Protein AF-A0A661X887-F1 (afdb_monomer_lite)

pLDDT: mean 72.96, std 17.18, range [43.88, 92.94]

Secondary structure (DSSP, 8-state):
--EEE-TTT-----HHHHH-TT--EEEETTEEEE-TTT-----HHHHT-TT--EEESS-----------PPP-----------------------------------------------S-S-S--EEE-TTT--EEEPPTTS-GGGSBPTTT-PBPEE-

Radius of gyration: 33.21 Å; chains: 1; bounding box: 43×62×91 Å

Foldseek 3Di:
DAKAFQQVQFQLPCQLQVQDPQSQWDQDPSGIGGNRVRGPVPCRSQVRDPRSRIDDPDPPPDDDDPPDPDDPPPPPPPDPDDDDDDDDDDDDDDDDDDDDDDPDPDDPDDDDDDDPPPDQDDDQAWWFADPVPRDTDRDDRPDAQQNDADPPPRHRTHTD

Sequence (160 aa):
MAYKVIKDRCTGCGVCEKVCPVNAITIVEGKAEIDPSLCTDCGICAERCPVDAITAGTPALEMKKPENIQPPMYGFNGGRGMGYGRGMGGRFGMRGQGRGFGMGMRGQGRGMGRGRGGGFGRGPTGYCVCPNCGTRVPHEPGVPCNSMKCPKCGAPMVRE

Structure (mmCIF, N/CA/C/O backbone):
data_AF-A0A661X887-F1
#
_entry.id   AF-A0A661X887-F1
#
loop_
_atom_site.group_PDB
_atom_site.id
_atom_site.type_symbol
_atom_site.label_atom_id
_atom_site.label_alt_id
_atom_site.label_comp_id
_atom_site.label_asym_id
_atom_site.label_entity_id
_atom_site.label_seq_id
_atom_site.pdbx_PDB_ins_code
_atom_site.Cartn_x
_atom_site.Cartn_y
_atom_site.Cartn_z
_atom_site.occupancy
_atom_site.B_iso_or_equiv
_atom_site.auth_seq_id
_atom_site.auth_comp_id
_atom_site.auth_asym_id
_atom_site.auth_atom_id
_atom_site.pdbx_PDB_model_num
ATOM 1 N N . MET A 1 1 ? 5.255 10.759 11.065 1.00 67.88 1 MET A N 1
ATOM 2 C CA . MET A 1 1 ? 3.782 10.684 10.966 1.00 67.88 1 MET A CA 1
ATOM 3 C C . MET A 1 1 ? 3.404 9.421 11.736 1.00 67.88 1 MET A C 1
ATOM 5 O O . MET A 1 1 ? 4.246 8.956 12.488 1.00 67.88 1 MET A O 1
ATOM 9 N N . ALA A 1 2 ? 2.168 8.939 11.727 1.00 80.56 2 ALA A N 1
ATOM 10 C CA . ALA A 1 2 ? 1.874 7.651 12.360 1.00 80.56 2 ALA A CA 1
ATOM 11 C C . ALA A 1 2 ? 0.772 6.949 11.580 1.00 80.56 2 ALA A C 1
ATOM 13 O O . ALA A 1 2 ? -0.097 7.603 10.995 1.00 80.56 2 ALA A O 1
ATOM 14 N N . TYR A 1 3 ? 0.774 5.621 11.595 1.00 85.94 3 TYR A N 1
ATOM 15 C CA . TYR A 1 3 ? -0.368 4.854 11.113 1.00 85.94 3 TYR A CA 1
ATOM 16 C C . TYR A 1 3 ? -1.533 4.979 12.094 1.00 85.94 3 TYR A C 1
ATOM 18 O O . TYR A 1 3 ? -1.345 4.983 13.309 1.00 85.94 3 TYR A O 1
ATOM 26 N N . LYS A 1 4 ? -2.753 5.066 11.561 1.00 87.81 4 LYS A N 1
ATOM 27 C CA . LYS A 1 4 ? -3.981 5.179 12.351 1.00 87.81 4 LYS A CA 1
ATOM 28 C C . LYS A 1 4 ? -4.902 4.005 12.062 1.00 87.81 4 LYS A C 1
ATOM 30 O O . LYS A 1 4 ? -5.098 3.630 10.907 1.00 87.81 4 LYS A O 1
ATOM 35 N N . VAL A 1 5 ? -5.503 3.456 13.112 1.00 87.88 5 VAL A N 1
ATOM 36 C CA . VAL A 1 5 ? -6.494 2.381 13.003 1.00 87.88 5 VAL A CA 1
ATOM 37 C C . VAL A 1 5 ? -7.895 2.970 12.872 1.00 87.88 5 VAL A C 1
ATOM 39 O O . VAL A 1 5 ? -8.303 3.843 13.640 1.00 87.88 5 VAL A O 1
ATOM 42 N N . ILE A 1 6 ? -8.650 2.461 11.906 1.00 88.12 6 ILE A N 1
ATOM 43 C CA . ILE A 1 6 ? -10.072 2.726 11.720 1.00 88.12 6 ILE A CA 1
ATOM 44 C C . ILE A 1 6 ? -10.836 1.766 12.634 1.00 88.12 6 ILE A C 1
ATOM 46 O O . ILE A 1 6 ? -10.980 0.575 12.337 1.00 88.12 6 ILE A O 1
ATOM 50 N N . LYS A 1 7 ? -11.329 2.293 13.761 1.00 86.44 7 LYS A N 1
ATOM 51 C CA . LYS A 1 7 ? -12.046 1.528 14.796 1.00 86.44 7 LYS A CA 1
ATOM 52 C C . LYS A 1 7 ? -13.307 0.822 14.270 1.00 86.44 7 LYS A C 1
ATOM 54 O O . LYS A 1 7 ? -13.763 -0.116 14.916 1.00 86.44 7 LYS A O 1
ATOM 59 N N . ASP A 1 8 ? -13.851 1.237 13.130 1.00 85.38 8 ASP A N 1
ATOM 60 C CA . ASP A 1 8 ? -15.043 0.634 12.511 1.00 85.38 8 ASP A CA 1
ATOM 61 C C . ASP A 1 8 ? -14.737 -0.622 11.689 1.00 85.38 8 ASP A C 1
ATOM 63 O O . ASP A 1 8 ? -15.590 -1.489 11.532 1.00 85.38 8 ASP A O 1
ATOM 67 N N . ARG A 1 9 ? -13.515 -0.727 11.155 1.00 86.12 9 ARG A N 1
ATOM 68 C CA . ARG A 1 9 ? -13.070 -1.881 10.356 1.00 86.12 9 ARG A CA 1
ATOM 69 C C . ARG A 1 9 ? -12.218 -2.855 11.150 1.00 86.12 9 ARG A C 1
ATOM 71 O O . ARG A 1 9 ? -12.074 -4.007 10.757 1.00 86.12 9 ARG A O 1
ATOM 78 N N . CYS A 1 10 ? -11.620 -2.393 12.243 1.00 89.56 10 CYS A N 1
ATOM 79 C CA . CYS A 1 10 ? -10.784 -3.225 13.086 1.00 89.56 10 CYS A CA 1
ATOM 80 C C . CYS A 1 10 ? -11.624 -4.305 13.779 1.00 89.56 10 CYS A C 1
ATOM 82 O O . CYS A 1 10 ? -12.542 -4.001 14.535 1.00 89.56 10 CYS A O 1
ATOM 84 N N . THR A 1 11 ? -11.257 -5.564 13.558 1.00 88.31 11 THR A N 1
ATOM 85 C CA . THR A 1 11 ? -11.881 -6.733 14.193 1.00 88.31 11 THR A CA 1
ATOM 86 C C . THR A 1 11 ? -11.183 -7.167 15.483 1.00 88.31 11 THR A C 1
ATOM 88 O O . THR A 1 11 ? -11.551 -8.186 16.056 1.00 88.31 11 THR A O 1
ATOM 91 N N . GLY A 1 12 ? -10.133 -6.457 15.916 1.00 89.56 12 GLY A N 1
ATOM 92 C CA . GLY A 1 12 ? -9.391 -6.820 17.127 1.00 89.56 12 GLY A CA 1
ATOM 93 C C . GLY A 1 12 ? -8.511 -8.058 17.009 1.00 89.56 12 GLY A C 1
ATOM 94 O O . GLY A 1 12 ? -8.095 -8.600 18.023 1.00 89.56 12 GLY A O 1
ATOM 95 N N . CYS A 1 13 ? -8.210 -8.519 15.791 1.00 88.81 13 CYS A N 1
ATOM 96 C CA . CYS A 1 13 ? -7.484 -9.777 15.571 1.00 88.81 13 CYS A CA 1
ATOM 97 C C . CYS A 1 13 ? -6.065 -9.839 16.178 1.00 88.81 13 CYS A C 1
ATOM 99 O O . CYS A 1 13 ? -5.493 -10.923 16.266 1.00 88.81 13 CYS A O 1
ATOM 101 N N . GLY A 1 14 ? -5.467 -8.697 16.540 1.00 88.50 14 GLY A N 1
ATOM 102 C CA . GLY A 1 14 ? -4.149 -8.625 17.183 1.00 88.50 14 GLY A CA 1
ATOM 103 C C . GLY A 1 14 ? -2.957 -9.002 16.300 1.00 88.50 14 GLY A C 1
ATOM 104 O O . GLY A 1 14 ? -1.832 -9.101 16.781 1.00 88.50 14 GLY A O 1
ATOM 105 N N . VAL A 1 15 ? -3.157 -9.189 14.992 1.00 91.19 15 VAL A N 1
ATOM 106 C CA . VAL A 1 15 ? -2.056 -9.492 14.060 1.00 91.19 15 VAL A CA 1
ATOM 107 C C . VAL A 1 15 ? -1.057 -8.336 14.008 1.00 91.19 15 VAL A C 1
ATOM 109 O O . VAL A 1 15 ? 0.148 -8.565 14.005 1.00 91.19 15 VAL A O 1
ATOM 112 N N . CYS A 1 16 ? -1.556 -7.099 14.012 1.00 90.75 16 CYS A N 1
ATOM 113 C CA . CYS A 1 16 ? -0.744 -5.887 13.938 1.00 90.75 16 CYS A CA 1
ATOM 114 C C . CYS A 1 16 ? 0.211 -5.727 15.134 1.00 90.75 16 CYS A C 1
ATOM 116 O O . CYS A 1 16 ? 1.344 -5.303 14.935 1.00 90.75 16 CYS A O 1
ATOM 118 N N . GLU A 1 17 ? -0.210 -6.114 16.340 1.00 91.06 17 GLU A N 1
ATOM 119 C CA . GLU A 1 17 ? 0.627 -6.111 17.548 1.00 91.06 17 GLU A CA 1
ATOM 120 C C . GLU A 1 17 ? 1.840 -7.034 17.377 1.00 91.06 17 GLU A C 1
ATOM 122 O O . GLU A 1 17 ? 2.976 -6.601 17.534 1.00 91.06 17 GLU A O 1
ATOM 127 N N . LYS A 1 18 ? 1.614 -8.277 16.934 1.00 90.12 18 LYS A N 1
ATOM 128 C CA . LYS A 1 18 ? 2.671 -9.296 16.806 1.00 90.12 18 LYS A CA 1
ATOM 129 C C . LYS A 1 18 ? 3.712 -8.989 15.733 1.00 90.12 18 LYS A C 1
ATOM 131 O O . LYS A 1 18 ? 4.832 -9.482 15.810 1.00 90.12 18 LYS A O 1
ATOM 136 N N . VAL A 1 19 ? 3.330 -8.241 14.699 1.00 92.56 19 VAL A N 1
ATOM 137 C CA . VAL A 1 19 ? 4.227 -7.893 13.585 1.00 92.56 19 VAL A CA 1
ATOM 138 C C . VAL A 1 19 ? 4.927 -6.551 13.789 1.00 92.56 19 VAL A C 1
ATOM 140 O O . VAL A 1 19 ? 5.769 -6.182 12.973 1.00 92.56 19 VAL A O 1
ATOM 143 N N . CYS A 1 20 ? 4.577 -5.798 14.836 1.00 91.62 20 CYS A N 1
ATOM 144 C CA . CYS A 1 20 ? 5.153 -4.486 15.078 1.00 91.62 20 CYS A CA 1
ATOM 145 C C . CYS A 1 20 ? 6.569 -4.625 15.670 1.00 91.62 20 CYS A C 1
ATOM 147 O O . CYS A 1 20 ? 6.705 -5.092 16.797 1.00 91.62 20 CYS A O 1
ATOM 149 N N . PRO A 1 21 ? 7.632 -4.168 14.980 1.00 89.69 21 PRO A N 1
ATOM 150 C CA . PRO A 1 21 ? 9.006 -4.323 15.473 1.00 89.69 21 PRO A CA 1
ATOM 151 C C . PRO A 1 21 ? 9.297 -3.481 16.723 1.00 89.69 21 PRO A C 1
ATOM 153 O O . PRO A 1 21 ? 10.211 -3.787 17.481 1.00 89.69 21 PRO A O 1
ATOM 156 N N . VAL A 1 22 ? 8.523 -2.414 16.928 1.00 92.94 22 VAL A N 1
ATOM 157 C CA . VAL A 1 22 ? 8.657 -1.459 18.038 1.00 92.94 22 VAL A CA 1
ATOM 158 C C . VAL A 1 22 ? 7.552 -1.615 19.085 1.00 92.94 22 VAL A C 1
ATOM 160 O O . VAL A 1 22 ? 7.477 -0.810 20.004 1.00 92.94 22 VAL A O 1
ATOM 163 N N . ASN A 1 23 ? 6.681 -2.624 18.944 1.00 90.31 23 ASN A N 1
ATOM 164 C CA . ASN A 1 23 ? 5.534 -2.861 19.830 1.00 90.31 23 ASN A CA 1
ATOM 165 C C . ASN A 1 23 ? 4.684 -1.598 20.098 1.00 90.31 23 ASN A C 1
ATOM 167 O O . ASN A 1 23 ? 4.168 -1.399 21.191 1.00 90.31 23 ASN A O 1
ATOM 171 N N . ALA A 1 24 ? 4.519 -0.739 19.088 1.00 90.75 24 ALA A N 1
ATOM 172 C CA . ALA A 1 24 ? 3.769 0.516 19.187 1.00 90.75 24 ALA A CA 1
ATOM 173 C C . ALA A 1 24 ? 2.238 0.330 19.166 1.00 90.75 24 ALA A C 1
ATOM 175 O O . ALA A 1 24 ? 1.510 1.307 19.013 1.00 90.75 24 ALA A O 1
ATOM 176 N N . ILE A 1 25 ? 1.737 -0.907 19.222 1.00 91.19 25 ILE A N 1
ATOM 177 C CA . ILE A 1 25 ? 0.321 -1.229 19.019 1.00 91.19 25 ILE A CA 1
ATOM 178 C C . ILE A 1 25 ? -0.193 -1.985 20.234 1.00 91.19 25 ILE A C 1
ATOM 180 O O . ILE A 1 25 ? 0.370 -3.012 20.595 1.00 91.19 25 ILE A O 1
ATOM 184 N N . THR A 1 26 ? -1.285 -1.506 20.815 1.00 89.88 26 THR A N 1
ATOM 185 C CA . THR A 1 26 ? -1.976 -2.131 21.945 1.00 89.88 26 THR A CA 1
ATOM 186 C C . THR A 1 26 ? -3.407 -2.482 21.553 1.00 89.88 26 THR A C 1
ATOM 188 O O . THR A 1 26 ? -3.985 -1.886 20.643 1.00 89.88 26 THR A O 1
ATOM 191 N N . ILE A 1 27 ? -3.994 -3.487 22.201 1.00 90.44 27 ILE A N 1
ATOM 192 C CA . ILE A 1 27 ? -5.396 -3.858 21.983 1.00 90.44 27 ILE A CA 1
ATOM 193 C C . ILE A 1 27 ? -6.207 -3.365 23.176 1.00 90.44 27 ILE A C 1
ATOM 195 O O . ILE A 1 27 ? -6.081 -3.891 24.280 1.00 90.44 27 ILE A O 1
ATOM 199 N N . VAL A 1 28 ? -7.059 -2.370 22.944 1.00 85.94 28 VAL A N 1
ATOM 200 C CA . VAL A 1 28 ? -7.954 -1.792 23.951 1.00 85.94 28 VAL A CA 1
ATOM 201 C C . VAL A 1 28 ? -9.388 -2.060 23.509 1.00 85.94 28 VAL A C 1
ATOM 203 O O . VAL A 1 28 ? -9.758 -1.763 22.375 1.00 85.94 28 VAL A O 1
ATOM 206 N N . GLU A 1 29 ? -10.185 -2.692 24.374 1.00 81.75 29 GLU A N 1
ATOM 207 C CA . GLU A 1 29 ? -11.598 -3.024 24.101 1.00 81.75 29 GLU A CA 1
ATOM 208 C C . GLU A 1 29 ? -11.815 -3.827 22.801 1.00 81.75 29 GLU A C 1
ATOM 210 O O . GLU A 1 29 ? -12.790 -3.641 22.073 1.00 81.75 29 GLU A O 1
ATOM 215 N N . GLY A 1 30 ? -10.874 -4.717 22.473 1.00 84.19 30 GLY A N 1
ATOM 216 C CA . GLY A 1 30 ? -10.938 -5.515 21.247 1.00 84.19 30 GLY A CA 1
ATOM 217 C C . GLY A 1 30 ? -10.684 -4.709 19.971 1.00 84.19 30 GLY A C 1
ATOM 218 O O . GLY A 1 30 ? -11.029 -5.165 18.885 1.00 84.19 30 GLY A O 1
ATOM 219 N N . LYS A 1 31 ? -10.078 -3.521 20.060 1.00 87.56 31 LYS A N 1
ATOM 220 C CA . LYS A 1 31 ? -9.627 -2.738 18.904 1.00 87.56 31 LYS A CA 1
ATOM 221 C C . LYS A 1 31 ? -8.148 -2.415 19.037 1.00 87.56 31 LYS A C 1
ATOM 223 O O . LYS A 1 31 ? -7.658 -2.137 20.125 1.00 87.56 31 LYS A O 1
ATOM 228 N N . ALA A 1 32 ? -7.439 -2.458 17.915 1.00 89.44 32 ALA A N 1
ATOM 229 C CA . ALA A 1 32 ? -6.043 -2.050 17.880 1.00 89.44 32 ALA A CA 1
ATOM 230 C C . ALA A 1 32 ? -5.943 -0.521 17.981 1.00 89.44 32 ALA A C 1
ATOM 232 O O . ALA A 1 32 ? -6.628 0.203 17.255 1.00 89.44 32 ALA A O 1
ATOM 233 N N . GLU A 1 33 ? -5.069 -0.045 18.855 1.00 89.38 33 GLU A N 1
ATOM 234 C CA . GLU A 1 33 ? -4.712 1.354 19.036 1.00 89.38 33 GLU A CA 1
ATOM 235 C C . GLU A 1 33 ? -3.199 1.496 18.844 1.00 89.38 33 GLU A C 1
ATOM 237 O O . GLU A 1 33 ? -2.425 0.664 19.311 1.00 89.38 33 GLU A O 1
ATOM 242 N N . ILE A 1 34 ? -2.778 2.494 18.066 1.00 89.69 34 ILE A N 1
ATOM 243 C CA . ILE A 1 34 ? -1.368 2.707 17.714 1.00 89.69 34 ILE A CA 1
ATOM 244 C C . ILE A 1 34 ? -0.891 3.962 18.431 1.00 89.69 34 ILE A C 1
ATOM 246 O O . ILE A 1 34 ? -1.499 5.021 18.265 1.00 89.69 34 ILE A O 1
ATOM 250 N N . ASP A 1 35 ? 0.207 3.847 19.176 1.00 89.12 35 ASP A N 1
ATOM 251 C CA . ASP A 1 35 ? 0.868 4.983 19.807 1.00 89.12 35 ASP A CA 1
ATOM 252 C C . ASP A 1 35 ? 1.744 5.719 18.773 1.00 89.12 35 ASP A C 1
ATOM 254 O O . ASP A 1 35 ? 2.727 5.156 18.270 1.00 89.12 35 ASP A O 1
ATOM 258 N N . PRO A 1 36 ? 1.420 6.978 18.426 1.00 87.00 36 PRO A N 1
ATOM 259 C CA . PRO A 1 36 ? 2.174 7.744 17.439 1.00 87.00 36 PRO A CA 1
ATOM 260 C C . PRO A 1 36 ? 3.589 8.111 17.905 1.00 87.00 36 PRO A C 1
ATOM 262 O O . PRO A 1 36 ? 4.421 8.453 17.071 1.00 87.00 36 PRO A O 1
ATOM 265 N N . SER A 1 37 ? 3.874 8.041 19.2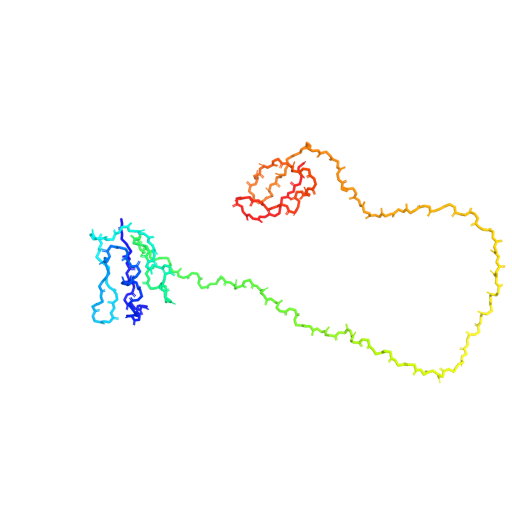06 1.00 87.50 37 SER A N 1
ATOM 266 C CA . SER A 1 37 ? 5.185 8.361 19.783 1.00 87.50 37 SER A CA 1
ATOM 267 C C . SER A 1 37 ? 6.194 7.238 19.550 1.00 87.50 37 SER A C 1
ATOM 269 O O . SER A 1 37 ? 7.393 7.489 19.454 1.00 87.50 37 SER A O 1
ATOM 271 N N . LEU A 1 38 ? 5.706 5.998 19.458 1.00 88.00 38 LEU A N 1
ATOM 272 C CA . LEU A 1 38 ? 6.519 4.803 19.226 1.00 88.00 38 LEU A CA 1
ATOM 273 C C . LEU A 1 38 ? 6.494 4.357 17.758 1.00 88.00 38 LEU A C 1
ATOM 275 O O . LEU A 1 38 ? 7.391 3.643 17.312 1.00 88.00 38 LEU A O 1
ATOM 279 N N . CYS A 1 39 ? 5.468 4.745 16.998 1.00 89.69 39 CYS A N 1
ATOM 280 C CA . CYS A 1 39 ? 5.306 4.341 15.608 1.00 89.69 39 CYS A CA 1
ATOM 281 C C . CYS A 1 39 ? 6.403 4.938 14.710 1.00 89.69 39 CYS A C 1
ATOM 283 O O . CYS A 1 39 ? 6.527 6.149 14.572 1.00 89.69 39 CYS A O 1
ATOM 285 N N . THR A 1 40 ? 7.159 4.074 14.031 1.00 88.31 40 THR A N 1
ATOM 286 C CA . THR A 1 40 ? 8.223 4.466 13.089 1.00 88.31 40 THR A CA 1
ATOM 287 C C . THR A 1 40 ? 7.759 4.548 11.634 1.00 88.31 40 THR A C 1
ATOM 289 O O . THR A 1 40 ? 8.584 4.590 10.727 1.00 88.31 40 THR A O 1
ATOM 292 N N . ASP A 1 41 ? 6.446 4.512 11.388 1.00 87.06 41 ASP A N 1
ATOM 293 C CA . ASP A 1 41 ? 5.857 4.516 10.043 1.00 87.06 41 ASP A CA 1
ATOM 294 C C . ASP A 1 41 ? 6.339 3.373 9.116 1.00 87.06 41 ASP A C 1
ATOM 296 O O . ASP A 1 41 ? 6.297 3.490 7.892 1.00 87.06 41 ASP A O 1
ATOM 300 N N . CYS A 1 42 ? 6.739 2.223 9.672 1.00 88.69 42 CYS A N 1
ATOM 301 C CA . CYS A 1 42 ? 7.258 1.101 8.876 1.00 88.69 42 CYS A CA 1
ATOM 302 C C . CYS A 1 42 ? 6.241 0.445 7.918 1.00 88.69 42 CYS A C 1
ATOM 304 O O . CYS A 1 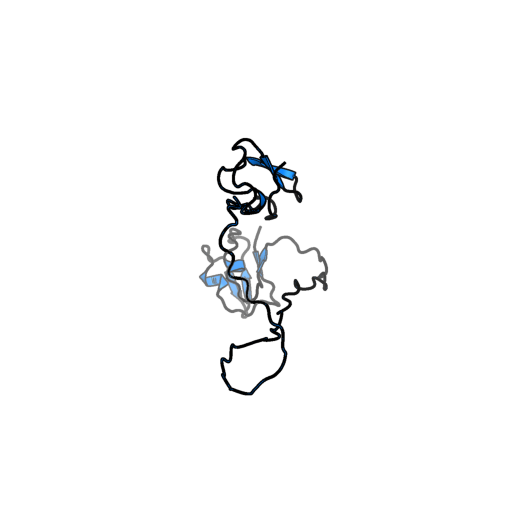42 ? 6.651 -0.246 6.993 1.00 88.69 42 CYS A O 1
ATOM 306 N N . GLY A 1 43 ? 4.931 0.609 8.141 1.00 86.56 43 GLY A N 1
ATOM 307 C CA . GLY A 1 43 ? 3.871 0.099 7.255 1.00 86.56 43 GLY A CA 1
ATOM 308 C C . GLY A 1 43 ? 3.532 -1.391 7.364 1.00 86.56 43 GLY A C 1
ATOM 309 O O . GLY A 1 43 ? 2.473 -1.800 6.893 1.00 86.56 43 GLY A O 1
ATOM 310 N N . ILE A 1 44 ? 4.333 -2.182 8.084 1.00 89.88 44 ILE A N 1
ATOM 311 C CA . ILE A 1 44 ? 4.149 -3.640 8.235 1.00 89.88 44 ILE A CA 1
ATOM 312 C C . ILE A 1 44 ? 2.753 -3.994 8.774 1.00 89.88 44 ILE A C 1
ATOM 314 O O . ILE A 1 44 ? 2.137 -4.979 8.363 1.00 89.88 44 ILE A O 1
ATOM 318 N N . CYS A 1 45 ? 2.230 -3.190 9.703 1.00 89.44 45 CYS A N 1
ATOM 319 C CA . CYS A 1 45 ? 0.911 -3.422 10.283 1.00 89.44 45 CYS A CA 1
ATOM 320 C C . CYS A 1 45 ? -0.219 -3.262 9.255 1.00 89.44 45 CYS A C 1
ATOM 322 O O . CYS A 1 45 ? -1.184 -4.024 9.315 1.00 89.44 45 CYS A O 1
ATOM 324 N N . ALA A 1 46 ? -0.098 -2.323 8.311 1.00 88.44 46 ALA A N 1
ATOM 325 C CA . ALA A 1 46 ? -1.084 -2.117 7.257 1.00 88.44 46 ALA A CA 1
ATOM 326 C C . ALA A 1 46 ? -1.087 -3.291 6.269 1.00 88.44 46 ALA A C 1
ATOM 328 O O . ALA A 1 46 ? -2.149 -3.829 5.984 1.00 88.44 46 ALA A O 1
ATOM 329 N N . GLU A 1 47 ? 0.089 -3.771 5.854 1.00 86.88 47 GLU A N 1
ATOM 330 C CA . GLU A 1 47 ? 0.220 -4.909 4.927 1.00 86.88 47 GLU A CA 1
ATOM 331 C C . GLU A 1 47 ? -0.291 -6.236 5.504 1.00 86.88 47 GLU A C 1
ATOM 333 O O . GLU A 1 47 ? -0.711 -7.131 4.773 1.00 86.88 47 GLU A O 1
ATOM 338 N N . ARG A 1 48 ? -0.224 -6.397 6.829 1.00 90.44 48 ARG A N 1
ATOM 339 C CA . ARG A 1 48 ? -0.646 -7.624 7.521 1.00 90.44 48 ARG A CA 1
ATOM 340 C C . ARG A 1 48 ? -2.085 -7.576 8.017 1.00 90.44 48 ARG A C 1
ATOM 342 O O . ARG A 1 48 ? -2.559 -8.567 8.574 1.00 90.44 48 ARG A O 1
ATOM 349 N N . CYS A 1 49 ? -2.777 -6.452 7.852 1.00 89.88 49 CYS A N 1
ATOM 350 C CA . CYS A 1 49 ? -4.151 -6.318 8.299 1.00 89.88 49 CYS A CA 1
ATOM 351 C C . CYS A 1 49 ? -5.092 -7.046 7.322 1.00 89.88 49 CYS A C 1
ATOM 353 O O . CYS A 1 49 ? -5.217 -6.618 6.182 1.00 89.88 49 CYS A O 1
ATOM 355 N N . PRO A 1 50 ? -5.826 -8.094 7.741 1.00 87.31 50 PRO A N 1
ATOM 356 C CA . PRO A 1 50 ? -6.703 -8.844 6.833 1.00 87.31 50 PRO A CA 1
ATOM 357 C C . PRO A 1 50 ? -7.934 -8.050 6.366 1.00 87.31 50 PRO A C 1
ATOM 359 O O . PRO A 1 50 ? -8.636 -8.472 5.454 1.00 87.31 50 PRO A O 1
ATOM 362 N N . VAL A 1 51 ? -8.231 -6.938 7.039 1.00 89.81 51 VAL A N 1
ATOM 363 C CA . VAL A 1 51 ? -9.405 -6.082 6.815 1.00 89.81 51 VAL A CA 1
ATOM 364 C C . VAL A 1 51 ? -9.017 -4.671 6.370 1.00 89.81 51 VAL A C 1
ATOM 366 O O . VAL A 1 51 ? -9.877 -3.790 6.340 1.00 89.81 51 VAL A O 1
ATOM 369 N N . ASP A 1 52 ? -7.727 -4.439 6.089 1.00 86.62 52 ASP A N 1
ATOM 370 C CA . ASP A 1 52 ? -7.178 -3.138 5.684 1.00 86.62 52 ASP A CA 1
ATOM 371 C C . ASP A 1 52 ? -7.699 -1.977 6.555 1.00 86.62 52 ASP A C 1
ATOM 373 O O . ASP A 1 52 ? -8.115 -0.917 6.080 1.00 86.62 52 ASP A O 1
ATOM 377 N N . ALA A 1 53 ? -7.739 -2.198 7.872 1.00 87.88 53 ALA A N 1
ATOM 378 C CA . ALA A 1 53 ? -8.272 -1.236 8.835 1.00 87.88 53 ALA A CA 1
ATOM 379 C C . ALA A 1 53 ? -7.252 -0.163 9.242 1.00 87.88 53 ALA A C 1
ATOM 381 O O . ALA A 1 53 ? -7.571 0.680 10.077 1.00 87.88 53 ALA A O 1
ATOM 382 N N . ILE A 1 54 ? -6.030 -0.191 8.709 1.00 88.00 54 ILE A N 1
ATOM 383 C CA . ILE A 1 54 ? -4.946 0.712 9.100 1.00 88.00 54 ILE A CA 1
ATOM 384 C C . ILE A 1 54 ? -4.611 1.622 7.920 1.00 88.00 54 ILE A C 1
ATOM 386 O O . ILE A 1 54 ? -4.282 1.144 6.840 1.00 88.00 54 ILE A O 1
ATOM 390 N N . THR A 1 55 ? -4.682 2.934 8.132 1.00 83.69 55 THR A N 1
ATOM 391 C CA . THR A 1 55 ? -4.355 3.948 7.123 1.00 83.69 55 THR A CA 1
ATOM 392 C C . THR A 1 55 ? -3.065 4.674 7.486 1.00 83.69 55 THR A C 1
ATOM 394 O O . THR A 1 55 ? -2.791 4.915 8.665 1.00 83.69 55 THR A O 1
ATOM 397 N N . ALA A 1 56 ? -2.286 5.069 6.478 1.00 78.69 56 ALA A N 1
ATOM 398 C CA . ALA A 1 56 ? -1.199 6.023 6.669 1.00 78.69 56 ALA A CA 1
ATOM 399 C C . ALA A 1 56 ? -1.808 7.361 7.121 1.00 78.69 56 ALA A C 1
ATOM 401 O O . ALA A 1 56 ? -2.769 7.834 6.508 1.00 78.69 56 ALA A O 1
ATOM 402 N N . GLY A 1 57 ? -1.300 7.943 8.212 1.00 63.62 57 GLY A N 1
ATOM 403 C CA . GLY A 1 57 ? -1.845 9.135 8.872 1.00 63.62 57 GLY A CA 1
ATOM 404 C C . GLY A 1 57 ? -1.648 10.440 8.107 1.00 63.62 57 GLY A C 1
ATOM 405 O O . GLY A 1 57 ? -1.174 11.425 8.667 1.00 63.62 57 GLY A O 1
ATOM 406 N N . THR A 1 58 ? -2.039 10.469 6.836 1.00 47.94 58 THR A N 1
ATOM 407 C CA . THR A 1 58 ? -2.457 11.719 6.208 1.00 47.94 58 THR A CA 1
ATOM 408 C C . THR A 1 58 ? -3.902 11.973 6.637 1.00 47.94 58 THR A C 1
ATOM 410 O O . THR A 1 58 ? -4.704 11.033 6.649 1.00 47.94 58 THR A O 1
ATOM 413 N N . PRO A 1 59 ? -4.254 13.193 7.079 1.00 45.84 59 PRO A N 1
ATOM 414 C CA . PRO A 1 59 ? -5.633 13.508 7.398 1.00 45.84 59 PRO A CA 1
ATOM 415 C C . PRO A 1 59 ? -6.452 13.289 6.130 1.00 45.84 59 PRO A C 1
ATOM 417 O O . PRO A 1 59 ? -6.292 13.999 5.139 1.00 45.84 59 PRO A O 1
ATOM 420 N N . ALA A 1 60 ? -7.292 12.258 6.168 1.00 47.00 60 ALA A N 1
ATOM 421 C CA . ALA A 1 60 ? -8.325 12.008 5.189 1.00 47.00 60 ALA A CA 1
ATOM 422 C C . ALA A 1 60 ? -9.282 13.206 5.192 1.00 47.00 60 ALA A C 1
ATOM 424 O O . ALA A 1 60 ? -10.299 13.208 5.880 1.00 47.00 60 ALA A O 1
ATOM 425 N N . LEU A 1 61 ? -8.946 14.239 4.425 1.00 49.56 61 LEU A N 1
ATOM 426 C CA . LEU A 1 61 ? -9.943 15.128 3.863 1.00 49.56 61 LEU A CA 1
ATOM 427 C C . LEU A 1 61 ? -10.675 14.310 2.805 1.00 49.56 61 LEU A C 1
ATOM 429 O O . LEU A 1 61 ? -10.250 14.202 1.659 1.00 49.56 61 LEU A O 1
ATOM 433 N N . GLU A 1 62 ? -11.702 13.619 3.287 1.00 53.62 62 GLU A N 1
ATOM 434 C CA . GLU A 1 62 ? -12.942 13.280 2.600 1.00 53.62 62 GLU A CA 1
ATOM 435 C C . GLU A 1 62 ? -12.937 13.520 1.081 1.00 53.62 62 GLU A C 1
ATOM 437 O O . GLU A 1 62 ? -13.515 14.477 0.571 1.00 53.62 62 GLU A O 1
ATOM 442 N N . MET A 1 63 ? -12.357 12.595 0.320 1.00 52.72 63 MET A N 1
ATOM 443 C CA . MET A 1 63 ? -12.752 12.403 -1.069 1.00 52.72 63 MET A CA 1
ATOM 444 C C . MET A 1 63 ? -13.617 11.154 -1.126 1.00 52.72 63 MET A C 1
ATOM 446 O O . MET A 1 63 ? -13.150 10.019 -1.056 1.00 52.72 63 MET A O 1
ATOM 450 N N . LYS A 1 64 ? -14.923 11.433 -1.169 1.00 58.38 64 LYS A N 1
ATOM 451 C CA . LYS A 1 64 ? -16.025 10.550 -1.547 1.00 58.38 64 LYS A CA 1
ATOM 452 C C . LYS A 1 64 ? -15.539 9.440 -2.482 1.00 58.38 64 LYS A C 1
ATOM 454 O O . LYS A 1 64 ? -14.932 9.727 -3.511 1.00 58.38 64 LYS A O 1
ATOM 459 N N . LYS A 1 65 ? -15.846 8.189 -2.125 1.00 55.72 65 LYS A N 1
ATOM 460 C CA . LYS A 1 65 ? -15.787 7.024 -3.021 1.00 55.72 65 LYS A CA 1
ATOM 461 C C . LYS A 1 65 ? -16.158 7.443 -4.455 1.00 55.72 65 LYS A C 1
ATOM 463 O O . LYS A 1 65 ? -17.297 7.864 -4.649 1.00 55.72 65 LYS A O 1
ATOM 468 N N . PRO A 1 66 ? -15.304 7.270 -5.478 1.00 52.44 66 PRO A N 1
ATOM 469 C CA . PRO A 1 66 ? -15.820 7.052 -6.813 1.00 52.44 66 PRO A CA 1
ATOM 470 C C . PRO A 1 66 ? -16.379 5.628 -6.831 1.00 52.44 66 PRO A C 1
ATOM 472 O O . PRO A 1 66 ? -15.707 4.650 -7.150 1.00 52.44 66 PRO A O 1
ATOM 475 N N . GLU A 1 67 ? -17.635 5.508 -6.430 1.00 58.81 67 GLU A N 1
ATOM 476 C CA . GLU A 1 67 ? -18.502 4.398 -6.793 1.00 58.81 67 GLU A CA 1
ATOM 477 C C . GLU A 1 67 ? -18.745 4.455 -8.308 1.00 58.81 67 GLU A C 1
ATOM 479 O O . GLU A 1 67 ? -19.791 4.912 -8.736 1.00 58.81 67 GLU A O 1
ATOM 484 N N . ASN A 1 68 ? -17.727 4.093 -9.107 1.00 62.97 68 ASN A N 1
ATOM 485 C CA . ASN A 1 68 ? -17.814 3.594 -10.490 1.00 62.97 68 ASN A CA 1
ATOM 486 C C . ASN A 1 68 ? -16.405 3.423 -11.104 1.00 62.97 68 ASN A C 1
ATOM 488 O O . ASN A 1 68 ? -16.035 4.113 -12.052 1.00 62.97 68 ASN A O 1
ATOM 492 N N . ILE A 1 69 ? -15.599 2.498 -10.582 1.00 58.34 69 ILE A N 1
ATOM 493 C CA . ILE A 1 69 ? -14.586 1.849 -11.422 1.00 58.34 69 ILE A CA 1
ATOM 494 C C . ILE A 1 69 ? -15.207 0.516 -11.794 1.00 58.34 69 ILE A C 1
ATOM 496 O O . ILE A 1 69 ? -15.257 -0.409 -10.985 1.00 58.34 69 ILE A O 1
ATOM 500 N N . GLN A 1 70 ? -15.750 0.464 -13.007 1.00 57.97 70 GLN A N 1
ATOM 501 C CA . GLN A 1 70 ? -16.092 -0.788 -13.660 1.00 57.97 70 GLN A CA 1
ATOM 502 C C . GLN A 1 70 ? -14.884 -1.722 -13.488 1.00 57.97 70 GLN A C 1
ATOM 504 O O . GLN A 1 70 ? -13.781 -1.337 -13.894 1.00 57.97 70 GLN A O 1
ATOM 509 N N . PRO A 1 71 ? -15.026 -2.901 -12.855 1.00 60.88 71 PRO A N 1
ATOM 510 C CA . PRO A 1 71 ? -13.939 -3.864 -12.871 1.00 60.88 71 PRO A CA 1
ATOM 511 C C . PRO A 1 71 ? -13.586 -4.118 -14.342 1.00 60.88 71 PRO A C 1
ATOM 513 O O . PRO A 1 71 ? -14.503 -4.165 -15.173 1.00 60.88 71 PRO A O 1
ATOM 516 N N . PRO A 1 72 ? -12.295 -4.246 -14.707 1.00 60.16 72 PRO A N 1
ATOM 517 C CA . PRO A 1 72 ? -11.949 -4.627 -16.065 1.00 60.16 72 PRO A CA 1
ATOM 518 C C . PRO A 1 72 ? -12.738 -5.892 -16.368 1.00 60.16 72 PRO A C 1
ATOM 520 O O . PRO A 1 72 ? -12.692 -6.841 -15.584 1.00 60.16 72 PRO A O 1
ATOM 523 N N . MET A 1 73 ? -13.519 -5.850 -17.448 1.00 56.81 73 MET A N 1
ATOM 524 C CA . MET A 1 73 ? -14.255 -6.980 -17.993 1.00 56.81 73 MET A CA 1
ATOM 525 C C . MET A 1 73 ? -13.282 -8.154 -18.150 1.00 56.81 73 MET A C 1
ATOM 527 O O . MET A 1 73 ? -12.717 -8.373 -19.219 1.00 56.81 73 MET A O 1
ATOM 531 N N . TYR A 1 74 ? -13.110 -8.952 -17.098 1.00 60.69 74 TYR A N 1
ATOM 532 C CA . TYR A 1 74 ? -12.760 -10.354 -17.220 1.00 60.69 74 TYR A CA 1
ATOM 533 C C . TYR A 1 74 ? -14.020 -11.030 -17.751 1.00 60.69 74 TYR A C 1
ATOM 535 O O . TYR A 1 74 ? -14.756 -11.728 -17.058 1.00 60.69 74 TYR A O 1
ATOM 543 N N . GLY A 1 75 ? -14.290 -10.736 -19.022 1.00 51.12 75 GLY A N 1
ATOM 544 C CA . GLY A 1 75 ? -15.170 -11.508 -19.859 1.00 51.12 75 GLY A CA 1
ATOM 545 C C . GLY A 1 75 ? -14.502 -12.855 -20.033 1.00 51.12 75 GLY A C 1
ATOM 546 O O . GLY A 1 75 ? -13.692 -13.051 -20.936 1.00 51.12 75 GLY A O 1
ATOM 547 N N . PHE A 1 76 ? -14.845 -13.769 -19.130 1.00 58.75 76 PHE A N 1
ATOM 548 C CA . PHE A 1 76 ? -14.908 -15.187 -19.413 1.00 58.75 76 PHE A CA 1
ATOM 549 C C . PHE A 1 76 ? -15.534 -15.341 -20.799 1.00 58.75 76 PHE A C 1
ATOM 551 O O . PHE A 1 76 ? -16.752 -15.252 -20.956 1.00 58.75 76 PHE A O 1
ATOM 558 N N . ASN A 1 77 ? -14.706 -15.5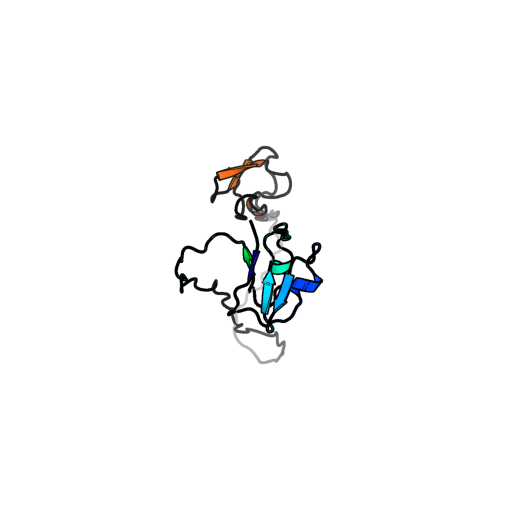57 -21.821 1.00 59.59 77 ASN A N 1
ATOM 559 C CA . ASN A 1 77 ? -15.187 -16.098 -23.078 1.00 59.59 77 ASN A CA 1
ATOM 560 C C . ASN A 1 77 ? -15.475 -17.574 -22.796 1.00 59.59 77 ASN A C 1
ATOM 562 O O . ASN A 1 77 ? -14.657 -18.462 -23.034 1.00 59.59 77 ASN A O 1
ATOM 566 N N . GLY A 1 78 ? -16.615 -17.783 -22.132 1.00 53.00 78 GLY A N 1
ATOM 567 C CA . GLY A 1 78 ? -17.229 -19.072 -21.913 1.00 53.00 78 GLY A CA 1
ATOM 568 C C . GLY A 1 78 ? -17.304 -19.765 -23.258 1.00 53.00 78 GLY A C 1
ATOM 569 O O . GLY A 1 78 ? -17.907 -19.261 -24.208 1.00 53.00 78 GLY A O 1
ATOM 570 N N . GLY A 1 79 ? -16.609 -20.894 -23.327 1.00 60.12 79 GLY A N 1
ATOM 571 C CA . GLY A 1 79 ? -16.454 -21.668 -24.533 1.00 60.12 79 GLY A CA 1
ATOM 572 C C . GLY A 1 79 ? -17.807 -22.012 -25.136 1.00 60.12 79 GLY A C 1
ATOM 573 O O . GLY A 1 79 ? -18.629 -22.696 -24.529 1.00 60.12 79 GLY A O 1
ATOM 574 N N . ARG A 1 80 ? -17.990 -21.626 -26.395 1.00 53.38 80 ARG A N 1
ATOM 575 C CA . ARG A 1 80 ? -18.764 -22.458 -27.309 1.00 53.38 80 ARG A CA 1
ATOM 576 C C . ARG A 1 80 ? -17.811 -23.497 -27.871 1.00 53.38 80 ARG A C 1
ATOM 578 O O . ARG A 1 80 ? -17.066 -23.242 -28.810 1.00 53.38 80 ARG A O 1
ATOM 585 N N . GLY A 1 81 ? -17.808 -24.651 -27.209 1.00 57.94 81 GLY A N 1
ATOM 586 C CA . GLY A 1 81 ? -17.130 -25.851 -27.666 1.00 57.94 81 GLY A CA 1
ATOM 587 C C . GLY A 1 81 ? -17.603 -26.258 -29.059 1.00 57.94 81 GLY A C 1
ATOM 588 O O . GLY A 1 81 ? -18.782 -26.529 -29.265 1.00 57.94 81 GLY A O 1
ATOM 589 N N . MET A 1 82 ? -16.658 -26.324 -29.993 1.00 57.31 82 MET A N 1
ATOM 590 C CA . MET A 1 82 ? -16.751 -26.980 -31.298 1.00 57.31 82 MET A CA 1
ATOM 591 C C . MET A 1 82 ? -15.314 -27.387 -31.669 1.00 57.31 82 MET A C 1
ATOM 593 O O . MET A 1 82 ? -14.456 -26.525 -31.774 1.00 57.31 82 MET A O 1
ATOM 597 N N . GLY A 1 83 ? -14.917 -28.640 -31.842 1.00 55.41 83 GLY A N 1
ATOM 598 C CA . GLY A 1 83 ? -15.570 -29.905 -31.590 1.00 55.41 83 GLY A CA 1
ATOM 599 C C . GLY A 1 83 ? -14.485 -30.938 -31.285 1.00 55.41 83 GLY A C 1
ATOM 600 O O . GLY A 1 83 ? -13.403 -30.941 -31.870 1.00 55.41 83 GLY A O 1
ATOM 601 N N . TYR A 1 84 ? -14.784 -31.810 -30.334 1.00 56.91 84 TYR A N 1
ATOM 602 C CA . TYR A 1 84 ? -14.086 -33.072 -30.134 1.00 56.91 84 TYR A CA 1
ATOM 603 C C . TYR A 1 84 ? -14.135 -33.852 -31.448 1.00 56.91 84 TYR A C 1
ATOM 605 O O . TYR A 1 84 ? -15.212 -34.167 -31.959 1.00 56.91 84 TYR A O 1
ATOM 613 N N . GLY A 1 85 ? -12.956 -34.154 -31.987 1.00 58.78 85 GLY A N 1
ATOM 614 C CA . GLY A 1 85 ? -12.809 -35.096 -33.079 1.00 58.78 85 GLY A CA 1
ATOM 615 C C . GLY A 1 85 ? -13.519 -36.401 -32.733 1.00 58.78 85 GLY A C 1
ATOM 616 O O . GLY A 1 85 ? -13.168 -37.082 -31.772 1.00 58.78 85 GLY A O 1
ATOM 617 N N . ARG A 1 86 ? -14.523 -36.751 -33.533 1.00 56.66 86 ARG A N 1
ATOM 618 C CA . ARG A 1 86 ? -14.982 -38.129 -33.673 1.00 56.66 86 ARG A CA 1
ATOM 619 C C . ARG A 1 86 ? -14.666 -38.554 -35.088 1.00 56.66 86 ARG A C 1
ATOM 621 O O . ARG A 1 86 ? -15.394 -38.240 -36.024 1.00 56.66 86 ARG A O 1
ATOM 628 N N . GLY A 1 87 ? -13.564 -39.280 -35.223 1.00 58.34 87 GLY A N 1
ATOM 629 C CA . GLY A 1 87 ? -13.473 -40.254 -36.291 1.00 58.34 87 GLY A CA 1
ATOM 630 C C . GLY A 1 87 ? -14.594 -41.270 -36.098 1.00 58.34 87 GLY A C 1
ATOM 631 O O . GLY A 1 87 ? -14.657 -41.924 -35.062 1.00 58.34 87 GLY A O 1
ATOM 632 N N . MET A 1 88 ? -15.472 -41.386 -37.089 1.00 56.25 88 MET A N 1
ATOM 633 C CA . MET A 1 88 ? -16.275 -42.580 -37.336 1.00 56.25 88 MET A CA 1
ATOM 634 C C . MET A 1 88 ? -16.388 -42.749 -38.849 1.00 56.25 88 MET A C 1
ATOM 636 O O . MET A 1 88 ? -16.957 -41.911 -39.545 1.00 56.25 88 MET A O 1
ATOM 640 N N . GLY A 1 89 ? -15.770 -43.814 -39.356 1.00 52.03 89 GLY A N 1
ATOM 641 C CA . GLY A 1 89 ? -15.931 -44.256 -40.733 1.00 52.03 89 GLY A CA 1
ATOM 642 C C . GLY A 1 89 ? -17.313 -44.861 -40.994 1.00 52.03 89 GLY A C 1
ATOM 643 O O . GLY A 1 89 ? -17.999 -45.309 -40.080 1.00 52.03 89 GLY A O 1
ATOM 644 N N . GLY A 1 90 ? -17.676 -44.909 -42.276 1.00 48.50 90 GLY A N 1
ATOM 645 C CA . GLY A 1 90 ? -18.846 -45.612 -42.815 1.00 48.50 90 GLY A CA 1
ATOM 646 C C . GLY A 1 90 ? -19.177 -45.063 -44.208 1.00 48.50 90 GLY A C 1
ATOM 647 O O . GLY A 1 90 ? -19.754 -43.995 -44.325 1.00 48.50 90 GLY A O 1
ATOM 648 N N . ARG A 1 91 ? -18.615 -45.599 -45.299 1.00 57.09 91 ARG A N 1
ATOM 649 C CA . ARG A 1 91 ? -19.158 -46.725 -46.092 1.00 57.09 91 ARG A CA 1
ATOM 650 C C . ARG A 1 91 ? -20.607 -46.557 -46.590 1.00 57.09 91 ARG A C 1
ATOM 652 O O . ARG A 1 91 ? -21.391 -47.455 -46.376 1.00 57.09 91 ARG A O 1
ATOM 659 N N . PHE A 1 92 ? -20.937 -45.500 -47.330 1.00 47.50 92 PHE A N 1
ATOM 660 C CA . PHE A 1 92 ? -22.011 -45.484 -48.351 1.00 47.50 92 PHE A CA 1
ATOM 661 C C . PHE A 1 92 ? -21.648 -44.340 -49.320 1.00 47.50 92 PHE A C 1
ATOM 663 O O . PHE A 1 92 ? -21.540 -43.201 -48.900 1.00 47.50 92 PHE A O 1
ATOM 670 N N . GLY A 1 93 ? -21.228 -44.542 -50.567 1.00 49.84 93 GLY A N 1
ATOM 671 C CA . GLY A 1 93 ? -21.980 -45.191 -51.632 1.00 49.84 93 GLY A CA 1
ATOM 672 C C . GLY A 1 93 ? -22.313 -44.151 -52.715 1.00 49.84 93 GLY A C 1
ATOM 673 O O . GLY A 1 93 ? -23.376 -43.560 -52.680 1.00 49.84 93 GLY A O 1
ATOM 674 N N . MET A 1 94 ? -21.377 -43.951 -53.654 1.00 56.25 94 MET A N 1
ATOM 675 C CA . MET A 1 94 ? -21.595 -43.655 -55.086 1.00 56.25 94 MET A CA 1
ATOM 676 C C . MET A 1 94 ? -22.517 -42.491 -55.529 1.00 56.25 94 MET A C 1
ATOM 678 O O . MET A 1 94 ? -23.733 -42.625 -55.508 1.00 56.25 94 MET A O 1
ATOM 682 N N . ARG A 1 95 ? -21.938 -41.467 -56.186 1.00 54.22 95 ARG A N 1
ATOM 683 C CA . ARG A 1 95 ? -22.138 -41.104 -57.622 1.00 54.22 95 ARG A CA 1
ATOM 684 C C . ARG A 1 95 ? -21.736 -39.648 -57.900 1.00 54.22 95 ARG A C 1
ATOM 686 O O . ARG A 1 95 ? -22.261 -38.731 -57.290 1.00 54.22 95 ARG A O 1
ATOM 693 N N . GLY A 1 96 ? -20.872 -39.455 -58.898 1.00 51.22 96 GLY A N 1
ATOM 694 C CA . GLY A 1 96 ? -20.512 -38.148 -59.468 1.00 51.22 96 GLY A CA 1
ATOM 695 C C . GLY A 1 96 ? -19.061 -38.153 -59.957 1.00 51.22 96 GLY A C 1
ATOM 696 O O . GLY A 1 96 ? -18.181 -37.674 -59.264 1.00 51.22 96 GLY A O 1
ATOM 697 N N . GLN A 1 97 ? -18.701 -38.980 -60.942 1.00 60.72 97 GLN A N 1
ATOM 698 C C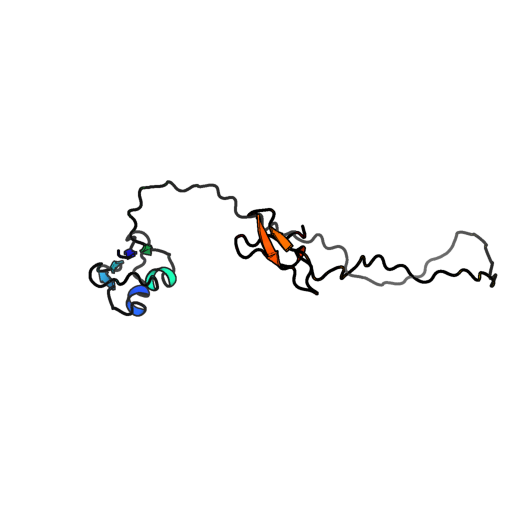A . GLN A 1 97 ? -18.669 -38.622 -62.371 1.00 60.72 97 GLN A CA 1
ATOM 699 C C . GLN A 1 97 ? -17.790 -37.395 -62.685 1.00 60.72 97 GLN A C 1
ATOM 701 O O . GLN A 1 97 ? -18.232 -36.261 -62.568 1.00 60.72 97 GLN A O 1
ATOM 706 N N . GLY A 1 98 ? -16.564 -37.664 -63.148 1.00 50.16 98 GLY A N 1
ATOM 707 C CA . GLY A 1 98 ? -15.631 -36.692 -63.734 1.00 50.16 98 GLY A CA 1
ATOM 708 C C . GLY A 1 98 ? -14.181 -37.157 -63.556 1.00 50.16 98 GLY A C 1
ATOM 709 O O . GLY A 1 98 ? -13.508 -36.730 -62.632 1.00 50.16 98 GLY A O 1
ATOM 710 N N . ARG A 1 99 ? -13.738 -38.248 -64.197 1.00 50.97 99 ARG A N 1
ATOM 711 C CA . ARG A 1 99 ? -13.075 -38.264 -65.523 1.00 50.97 99 ARG A CA 1
ATOM 712 C C . ARG A 1 99 ? -12.012 -37.165 -65.676 1.00 50.97 99 ARG A C 1
ATOM 714 O O . ARG A 1 99 ? -12.318 -36.062 -66.103 1.00 50.97 99 ARG A O 1
ATOM 721 N N . GLY A 1 100 ? -10.763 -37.524 -65.380 1.00 45.16 100 GLY A N 1
ATOM 722 C CA . GLY A 1 100 ? -9.584 -36.698 -65.635 1.00 45.16 100 GLY A CA 1
ATOM 723 C C . GLY A 1 100 ? -8.289 -37.414 -65.257 1.00 45.16 100 GLY A C 1
ATOM 724 O O . GLY A 1 100 ? -7.606 -37.008 -64.326 1.00 45.16 100 GLY A O 1
ATOM 725 N N . PHE A 1 101 ? -7.978 -38.514 -65.951 1.00 45.53 101 PHE A N 1
ATOM 726 C CA . PHE A 1 101 ? -6.650 -39.126 -65.929 1.00 45.53 101 PHE A CA 1
ATOM 727 C C . PHE A 1 101 ? -5.666 -38.188 -66.635 1.00 45.53 101 PHE A C 1
ATOM 729 O O . PHE A 1 101 ? -5.854 -37.865 -67.805 1.00 45.53 101 PHE A O 1
ATOM 736 N N . GLY A 1 102 ? -4.622 -37.766 -65.927 1.00 43.88 102 GLY A N 1
ATOM 737 C CA . GLY A 1 102 ? -3.577 -36.901 -66.463 1.00 43.88 102 GLY A CA 1
ATOM 738 C C . GLY A 1 102 ? -2.308 -36.968 -65.623 1.00 43.88 102 GLY A C 1
ATOM 739 O O . GLY A 1 102 ? -1.845 -35.955 -65.113 1.00 43.88 102 GLY A O 1
ATOM 740 N N . MET A 1 103 ? -1.751 -38.172 -65.454 1.00 55.19 103 MET A N 1
ATOM 741 C CA . MET A 1 103 ? -0.350 -38.331 -65.062 1.00 55.19 103 MET A CA 1
ATOM 742 C C . MET A 1 103 ? 0.527 -37.812 -66.207 1.00 55.19 103 MET A C 1
ATOM 744 O O . MET A 1 103 ? 0.844 -38.536 -67.143 1.00 55.19 103 MET A O 1
ATOM 748 N N . GLY A 1 104 ? 0.885 -36.532 -66.134 1.00 45.16 104 GLY A N 1
ATOM 749 C CA . GLY A 1 104 ? 1.866 -35.885 -66.996 1.00 45.16 104 GLY A CA 1
ATOM 750 C C . GLY A 1 104 ? 3.008 -35.344 -66.149 1.00 45.16 104 GLY A C 1
ATOM 751 O O . GLY A 1 104 ? 2.994 -34.188 -65.734 1.00 45.16 104 GLY A O 1
ATOM 752 N N . MET A 1 105 ? 4.008 -36.183 -65.880 1.00 56.66 105 MET A N 1
ATOM 753 C CA . MET A 1 105 ? 5.317 -35.699 -65.454 1.00 56.66 105 MET A CA 1
ATOM 754 C C . MET A 1 105 ? 5.900 -34.822 -66.566 1.00 56.66 105 MET A C 1
ATOM 756 O O . MET A 1 105 ? 6.144 -35.331 -67.657 1.00 56.66 105 MET A O 1
ATOM 760 N N . ARG A 1 106 ? 6.119 -33.533 -66.277 1.00 53.09 106 ARG A N 1
ATOM 761 C CA . ARG A 1 106 ? 7.173 -32.629 -66.802 1.00 53.09 106 ARG A CA 1
ATOM 762 C C . ARG A 1 106 ? 6.745 -31.181 -66.559 1.00 53.09 106 ARG A C 1
ATOM 764 O O . ARG A 1 106 ? 6.327 -30.467 -67.459 1.00 53.09 106 ARG A O 1
ATOM 771 N N . GLY A 1 107 ? 6.880 -30.753 -65.310 1.00 45.66 107 GLY A N 1
ATOM 772 C CA . GLY A 1 107 ? 6.803 -29.352 -64.917 1.00 45.66 107 GLY A CA 1
ATOM 773 C C . GLY A 1 107 ? 8.001 -29.029 -64.043 1.00 45.66 107 GLY A C 1
ATOM 774 O O . GLY A 1 107 ? 7.901 -29.048 -62.823 1.00 45.66 107 GLY A O 1
ATOM 775 N N . GLN A 1 108 ? 9.153 -28.790 -64.671 1.00 60.34 108 GLN A N 1
ATOM 776 C CA . GLN A 1 108 ? 10.309 -28.163 -64.035 1.00 60.34 108 GLN A CA 1
ATOM 777 C C . GLN A 1 108 ? 9.909 -26.720 -63.687 1.00 60.34 108 GLN A C 1
ATOM 779 O O . GLN A 1 108 ? 10.141 -25.793 -64.453 1.00 60.34 108 GLN A O 1
ATOM 784 N N . GLY A 1 109 ? 9.217 -26.549 -62.560 1.00 47.34 109 GLY A N 1
ATOM 785 C CA . GLY A 1 109 ? 8.721 -25.273 -62.055 1.00 47.34 109 GLY A CA 1
ATOM 786 C C . GLY A 1 109 ? 9.415 -24.931 -60.749 1.00 47.34 109 GLY A C 1
ATOM 787 O O . GLY A 1 109 ? 8.987 -25.338 -59.675 1.00 47.34 109 GLY A O 1
ATOM 788 N N . ARG A 1 110 ? 10.523 -24.204 -60.869 1.00 53.25 110 ARG A N 1
ATOM 789 C CA . ARG A 1 110 ? 11.288 -23.598 -59.775 1.00 53.25 110 ARG A CA 1
ATOM 790 C C . ARG A 1 110 ? 10.349 -22.809 -58.852 1.00 53.25 110 ARG A C 1
ATOM 792 O O . ARG A 1 110 ? 9.677 -21.891 -59.306 1.00 53.25 110 ARG A O 1
ATOM 799 N N . GLY A 1 111 ? 10.343 -23.134 -57.562 1.00 44.28 111 GLY A N 1
ATOM 800 C CA . GLY A 1 111 ? 9.512 -22.452 -56.569 1.00 44.28 111 GLY A CA 1
ATOM 801 C C . GLY A 1 111 ? 10.002 -22.678 -55.146 1.00 44.28 111 GLY A C 1
ATOM 802 O O . GLY A 1 111 ? 9.247 -23.121 -54.290 1.00 44.28 111 GLY A O 1
ATOM 803 N N . MET A 1 112 ? 11.291 -22.415 -54.920 1.00 47.75 112 MET A N 1
ATOM 804 C CA . MET A 1 112 ? 11.890 -22.278 -53.591 1.00 47.75 112 MET A CA 1
ATOM 805 C C . MET A 1 112 ? 11.055 -21.313 -52.736 1.00 47.75 112 MET A C 1
ATOM 807 O O . MET A 1 112 ? 10.589 -20.283 -53.225 1.00 47.75 112 MET A O 1
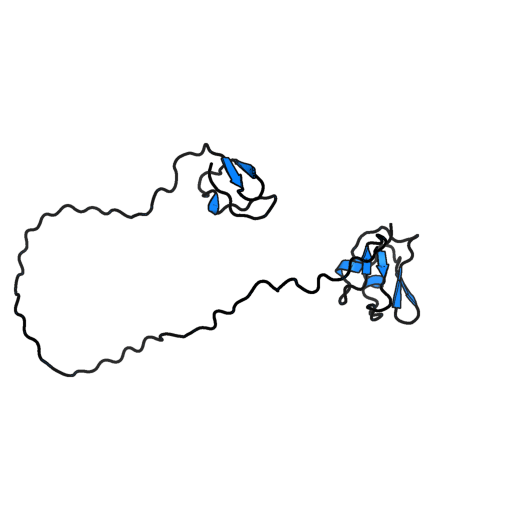ATOM 811 N N . GLY A 1 113 ? 10.849 -21.687 -51.474 1.00 52.81 113 GLY A N 1
ATOM 812 C CA . GLY A 1 113 ? 9.893 -21.067 -50.567 1.00 52.81 113 GLY A CA 1
ATOM 813 C C . GLY A 1 113 ? 9.988 -19.549 -50.421 1.00 52.81 113 GLY A C 1
ATOM 814 O O . GLY A 1 113 ? 11.024 -18.922 -50.622 1.00 52.81 113 GLY A O 1
ATOM 815 N N . ARG A 1 114 ? 8.881 -18.958 -49.974 1.00 54.62 114 ARG A N 1
ATOM 816 C CA . ARG A 1 114 ? 8.883 -17.645 -49.330 1.00 54.62 114 ARG A CA 1
ATOM 817 C C . ARG A 1 114 ? 8.017 -17.727 -48.091 1.00 54.62 114 ARG A C 1
ATOM 819 O O . ARG A 1 114 ? 6.831 -17.409 -48.114 1.00 54.62 114 ARG A O 1
ATOM 826 N N . GLY A 1 115 ? 8.643 -18.174 -47.004 1.00 51.22 115 GLY A N 1
ATOM 827 C CA . GLY A 1 115 ? 8.154 -17.854 -45.677 1.00 51.22 115 GLY A CA 1
ATOM 828 C C . GLY A 1 115 ? 7.918 -16.349 -45.607 1.00 51.22 115 GLY A C 1
ATOM 829 O O . GLY A 1 115 ? 8.833 -15.556 -45.810 1.00 51.22 115 GLY A O 1
ATOM 830 N N . ARG A 1 116 ? 6.683 -15.947 -45.319 1.00 52.00 116 ARG A N 1
ATOM 831 C CA . ARG A 1 116 ? 6.381 -14.595 -44.841 1.00 52.00 116 ARG A CA 1
ATOM 832 C C . ARG A 1 116 ? 6.648 -14.531 -43.333 1.00 52.00 116 ARG A C 1
ATOM 834 O O . ARG A 1 116 ? 5.803 -14.119 -42.555 1.00 52.00 116 ARG A O 1
ATOM 841 N N . GLY A 1 117 ? 7.836 -14.981 -42.928 1.00 47.69 117 GLY A N 1
ATOM 842 C CA . GLY A 1 117 ? 8.459 -14.612 -41.663 1.00 47.69 117 GLY A CA 1
ATOM 843 C C . GLY A 1 117 ? 9.250 -13.343 -41.930 1.00 47.69 117 GLY A C 1
ATOM 844 O O . GLY A 1 117 ? 10.426 -13.400 -42.280 1.00 47.69 117 GLY A O 1
ATOM 845 N N . GLY A 1 118 ? 8.561 -12.204 -41.906 1.00 48.56 118 GLY A N 1
ATOM 846 C CA . GLY A 1 118 ? 9.165 -10.904 -42.155 1.00 48.56 118 GLY A CA 1
ATOM 847 C C . GLY A 1 118 ? 10.169 -10.551 -41.062 1.00 48.56 118 GLY A C 1
ATOM 848 O O . GLY A 1 118 ? 9.780 -10.068 -40.010 1.00 48.56 118 GLY A O 1
ATOM 849 N N . GLY A 1 119 ? 11.450 -10.795 -41.340 1.00 48.81 119 GLY A N 1
ATOM 850 C CA . GLY A 1 119 ? 12.583 -9.990 -40.883 1.00 48.81 119 GLY A CA 1
ATOM 851 C C . GLY A 1 119 ? 12.752 -9.809 -39.376 1.00 48.81 119 GLY A C 1
ATOM 852 O O . GLY A 1 119 ? 12.637 -8.694 -38.877 1.00 48.81 119 GLY A O 1
ATOM 853 N N . PHE A 1 120 ? 13.164 -10.863 -38.670 1.00 51.31 120 PHE A N 1
ATOM 854 C CA . PHE A 1 120 ? 13.931 -10.665 -37.442 1.00 51.31 120 PHE A CA 1
ATOM 855 C C . PHE A 1 120 ? 15.291 -10.063 -37.817 1.00 51.31 120 PHE A C 1
ATOM 857 O O . PHE A 1 120 ? 16.104 -10.71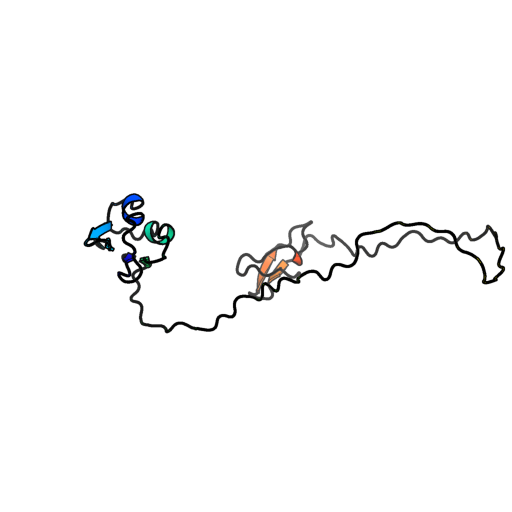3 -38.468 1.00 51.31 120 PHE A O 1
ATOM 864 N N . GLY A 1 121 ? 15.526 -8.817 -37.412 1.00 56.72 121 GLY A N 1
ATOM 865 C CA . GLY A 1 121 ? 16.864 -8.232 -37.376 1.00 56.72 121 GLY A CA 1
ATOM 866 C C . GLY A 1 121 ? 17.234 -7.377 -38.584 1.00 56.72 121 GLY A C 1
ATOM 867 O O . GLY A 1 121 ? 17.883 -7.832 -39.522 1.00 56.72 121 GLY A O 1
ATOM 868 N N . ARG A 1 122 ? 16.943 -6.077 -38.497 1.00 54.38 122 ARG A N 1
ATOM 869 C CA . ARG A 1 122 ? 17.778 -5.054 -39.137 1.00 54.38 122 ARG A CA 1
ATOM 870 C C . ARG A 1 122 ? 18.080 -3.945 -38.132 1.00 54.38 122 ARG A C 1
ATOM 872 O O . ARG A 1 122 ? 17.284 -3.037 -37.939 1.00 54.38 122 ARG A O 1
ATOM 879 N N . GLY A 1 123 ? 19.256 -4.049 -37.512 1.00 56.34 123 GLY A N 1
ATOM 880 C CA . GLY A 1 123 ? 19.948 -2.926 -36.880 1.00 56.34 123 GLY A CA 1
ATOM 881 C C . GLY A 1 123 ? 19.936 -2.927 -35.344 1.00 56.34 123 GLY A C 1
ATOM 882 O O . GLY A 1 123 ? 18.869 -2.694 -34.769 1.00 56.34 123 GLY A O 1
ATOM 883 N N . PRO A 1 124 ? 21.103 -3.085 -34.678 1.00 61.06 124 PRO A N 1
ATOM 884 C CA . PRO A 1 124 ? 21.271 -2.840 -33.236 1.00 61.06 124 PRO A CA 1
ATOM 885 C C . PRO A 1 124 ? 21.143 -1.351 -32.866 1.00 61.06 124 PRO A C 1
ATOM 887 O O . PRO A 1 124 ? 21.168 -0.982 -31.700 1.00 61.06 124 PRO A O 1
ATOM 890 N N . THR A 1 125 ? 21.027 -0.479 -33.865 1.00 67.75 125 THR A N 1
ATOM 891 C CA . THR A 1 125 ? 20.947 0.966 -33.699 1.00 67.75 125 THR A CA 1
ATOM 892 C C . THR A 1 125 ? 19.493 1.402 -33.833 1.00 67.75 125 THR A C 1
ATOM 894 O O . THR A 1 125 ? 18.926 1.385 -34.928 1.00 67.75 125 THR A O 1
ATOM 897 N N . GLY A 1 126 ? 18.864 1.742 -32.716 1.00 78.12 126 GLY A N 1
ATOM 898 C CA . GLY A 1 126 ? 17.504 2.271 -32.663 1.00 78.12 126 GLY A CA 1
ATOM 899 C C . GLY A 1 126 ? 17.068 2.471 -31.218 1.00 78.12 126 GLY A C 1
ATOM 900 O O . GLY A 1 126 ? 17.567 1.789 -30.323 1.00 78.12 126 GLY A O 1
ATOM 901 N N . TYR A 1 127 ? 16.151 3.404 -30.989 1.00 85.69 127 TYR A N 1
ATOM 902 C CA . TYR A 1 127 ? 15.511 3.574 -29.690 1.00 85.69 127 TYR A CA 1
ATOM 903 C C . TYR A 1 127 ? 14.099 2.999 -29.763 1.00 85.69 127 TYR A C 1
ATOM 905 O O . TYR A 1 127 ? 13.364 3.214 -30.725 1.00 85.69 127 TYR A O 1
ATOM 913 N N . CYS A 1 128 ? 13.721 2.245 -28.742 1.00 89.12 128 CYS A N 1
ATOM 914 C CA . CYS A 1 128 ? 12.333 1.907 -28.503 1.00 89.12 128 CYS A CA 1
ATOM 915 C C . CYS A 1 128 ? 11.700 3.077 -27.741 1.00 89.12 128 CYS A C 1
ATOM 917 O O . CYS A 1 128 ? 12.210 3.476 -26.692 1.00 89.12 128 CYS A O 1
ATOM 919 N N . VAL A 1 129 ? 10.596 3.621 -28.245 1.00 90.88 129 VAL A N 1
ATOM 920 C CA . VAL A 1 129 ? 9.861 4.737 -27.643 1.00 90.88 129 VAL A CA 1
ATOM 921 C C . VAL A 1 129 ? 8.488 4.261 -27.190 1.00 90.88 129 VAL A C 1
ATOM 923 O O . VAL A 1 129 ? 7.794 3.497 -27.862 1.00 90.88 129 VAL A O 1
ATOM 926 N N . CYS A 1 130 ? 8.103 4.668 -25.984 1.00 92.19 130 CYS A N 1
ATOM 927 C CA . CYS A 1 130 ? 6.798 4.339 -25.436 1.00 92.19 130 CYS A CA 1
ATOM 928 C C . CYS A 1 130 ? 5.729 5.345 -25.905 1.00 92.19 130 CYS A C 1
ATOM 930 O O . CYS A 1 130 ? 5.884 6.534 -25.624 1.00 92.19 130 CYS A O 1
ATOM 932 N N . PRO A 1 131 ? 4.607 4.904 -26.506 1.00 89.50 131 PRO A N 1
ATOM 933 C CA . PRO A 1 131 ? 3.548 5.806 -26.972 1.00 89.50 131 PRO A CA 1
ATOM 934 C C . PRO A 1 131 ? 2.766 6.477 -25.833 1.00 89.50 131 PRO A C 1
ATOM 936 O O . PRO A 1 131 ? 2.207 7.549 -26.026 1.00 89.50 131 PRO A O 1
ATOM 939 N N . ASN A 1 132 ? 2.744 5.877 -24.638 1.00 87.50 132 ASN A N 1
ATOM 940 C CA . ASN A 1 132 ? 1.974 6.402 -23.506 1.00 87.50 132 ASN A CA 1
ATOM 941 C C . ASN A 1 132 ? 2.738 7.435 -22.670 1.00 87.50 132 ASN A C 1
ATOM 943 O O . ASN A 1 132 ? 2.119 8.271 -22.023 1.00 87.50 132 ASN A O 1
ATOM 947 N N . CYS A 1 133 ? 4.072 7.377 -22.636 1.00 92.00 133 CYS A N 1
ATOM 948 C CA . CYS A 1 133 ? 4.870 8.267 -21.783 1.00 92.00 133 CYS A CA 1
ATOM 949 C C . CYS A 1 133 ? 6.099 8.883 -22.467 1.00 92.00 133 CYS A C 1
ATOM 951 O O . CYS A 1 133 ? 6.879 9.561 -21.801 1.00 92.00 133 CYS A O 1
ATOM 953 N N . GLY A 1 134 ? 6.339 8.595 -23.749 1.00 87.44 134 GLY A N 1
ATOM 954 C CA . GLY A 1 134 ? 7.473 9.124 -24.516 1.00 87.44 134 GLY A CA 1
ATOM 955 C C . GLY A 1 134 ? 8.851 8.640 -24.050 1.00 87.44 134 GLY A C 1
ATOM 956 O O . GLY A 1 134 ? 9.871 9.208 -24.426 1.00 87.44 134 GLY A O 1
ATOM 957 N N . THR A 1 135 ? 8.924 7.613 -23.195 1.00 89.56 135 THR A N 1
ATOM 958 C CA . THR A 1 135 ? 10.215 7.123 -22.682 1.00 89.56 135 THR A CA 1
ATOM 959 C C . THR A 1 135 ? 10.968 6.363 -23.766 1.00 89.56 135 THR A C 1
ATOM 961 O O . THR A 1 135 ? 10.440 5.390 -24.303 1.00 89.56 135 THR A O 1
ATOM 964 N N . ARG A 1 136 ? 12.205 6.798 -24.037 1.00 90.12 136 ARG A N 1
ATOM 965 C CA . ARG A 1 136 ? 13.140 6.189 -24.988 1.00 90.12 136 ARG A CA 1
ATOM 966 C C . ARG A 1 136 ? 14.117 5.248 -24.277 1.00 90.12 136 ARG A C 1
ATOM 968 O O . ARG A 1 136 ? 14.739 5.641 -23.293 1.00 90.12 136 ARG A O 1
ATOM 975 N N . VAL A 1 137 ? 14.248 4.023 -24.769 1.00 88.12 137 VAL A N 1
ATOM 976 C CA . VAL A 1 137 ? 15.166 2.988 -24.260 1.00 88.12 137 VAL A CA 1
ATOM 977 C C . VAL A 1 137 ? 15.970 2.451 -25.447 1.00 88.12 137 VAL A C 1
ATOM 979 O O . VAL A 1 137 ? 15.405 2.341 -26.536 1.00 88.12 137 VAL A O 1
ATOM 982 N N . PRO A 1 138 ? 17.273 2.157 -25.303 1.00 87.44 138 PRO A N 1
ATOM 983 C CA . PRO A 1 138 ? 18.042 1.535 -26.378 1.00 87.44 138 PRO A CA 1
ATOM 984 C C . PRO A 1 138 ? 17.420 0.193 -26.781 1.00 87.44 138 PRO A C 1
ATOM 986 O O . PRO A 1 138 ? 17.035 -0.606 -25.930 1.00 87.44 138 PRO A O 1
ATOM 989 N N . HIS A 1 139 ? 17.302 -0.054 -28.082 1.00 83.31 139 HIS A N 1
ATOM 990 C CA . HIS A 1 139 ? 16.825 -1.336 -28.582 1.00 83.31 139 HIS A CA 1
ATOM 991 C C . HIS A 1 139 ? 17.879 -2.422 -28.338 1.00 83.31 139 HIS A C 1
ATOM 993 O O . HIS A 1 139 ? 19.005 -2.324 -28.822 1.00 83.31 139 HIS A O 1
ATOM 999 N N . GLU A 1 140 ? 17.496 -3.503 -27.661 1.00 77.81 140 GLU A N 1
ATOM 1000 C CA . GLU A 1 140 ? 18.372 -4.658 -27.453 1.00 77.81 140 GLU A CA 1
ATOM 1001 C C . GLU A 1 140 ? 18.310 -5.626 -28.651 1.00 77.81 140 GLU A C 1
ATOM 1003 O O . GLU A 1 140 ? 17.215 -5.976 -29.106 1.00 77.81 140 GLU A O 1
ATOM 1008 N N . PRO A 1 141 ? 19.447 -6.055 -29.224 1.00 80.38 141 PRO A N 1
ATOM 1009 C CA . PRO A 1 141 ? 19.458 -7.001 -30.335 1.00 80.38 141 PRO A CA 1
ATOM 1010 C C . PRO A 1 141 ? 18.796 -8.329 -29.950 1.00 80.38 141 PRO A C 1
ATOM 1012 O O . PRO A 1 141 ? 19.082 -8.897 -28.903 1.00 80.38 141 PRO A O 1
ATOM 1015 N N . GLY A 1 142 ? 17.927 -8.848 -30.817 1.00 79.94 142 GLY A N 1
ATOM 1016 C CA . GLY A 1 142 ? 17.249 -10.132 -30.598 1.00 79.94 142 GLY A CA 1
ATOM 1017 C C . GLY A 1 142 ? 15.891 -10.037 -29.898 1.00 79.94 142 GLY A C 1
ATOM 1018 O O . GLY A 1 142 ? 15.125 -10.994 -29.976 1.00 79.94 142 GLY A O 1
ATOM 1019 N N . VAL A 1 143 ? 15.536 -8.884 -29.319 1.00 80.50 143 VAL A N 1
ATOM 1020 C CA . VAL A 1 143 ? 14.204 -8.646 -28.743 1.00 80.50 143 VAL A CA 1
ATOM 1021 C C . VAL A 1 143 ? 13.512 -7.514 -29.505 1.00 80.50 143 VAL A C 1
ATOM 1023 O O . VAL A 1 143 ? 14.039 -6.405 -29.561 1.00 80.50 143 VAL A O 1
ATOM 1026 N N . PRO A 1 144 ? 12.344 -7.744 -30.129 1.00 85.00 144 PRO A N 1
ATOM 1027 C CA . PRO A 1 144 ? 11.622 -6.666 -30.795 1.00 85.00 144 PRO A CA 1
ATOM 1028 C C . PRO A 1 144 ? 11.057 -5.689 -29.752 1.00 85.00 144 PRO A C 1
ATOM 1030 O O . PRO A 1 144 ? 10.560 -6.112 -28.708 1.00 85.00 144 PRO A O 1
ATOM 1033 N N . CYS A 1 145 ? 11.080 -4.383 -30.046 1.00 87.06 145 CYS A N 1
ATOM 1034 C CA . CYS A 1 145 ? 10.594 -3.345 -29.122 1.00 87.06 145 CYS A CA 1
ATOM 1035 C C . CYS A 1 145 ? 9.183 -3.634 -28.576 1.00 87.06 145 CYS A C 1
ATOM 1037 O O . CYS A 1 145 ? 8.928 -3.415 -27.396 1.00 87.06 145 CYS A O 1
ATOM 1039 N N . ASN A 1 146 ? 8.293 -4.204 -29.398 1.00 86.31 146 ASN A N 1
ATOM 1040 C CA . ASN A 1 146 ? 6.915 -4.530 -29.005 1.00 86.31 146 ASN A CA 1
ATOM 1041 C C . ASN A 1 146 ? 6.798 -5.607 -27.916 1.00 86.31 146 ASN A C 1
ATOM 1043 O O . ASN A 1 146 ? 5.744 -5.726 -27.297 1.00 86.31 146 ASN A O 1
ATOM 1047 N N . SER A 1 147 ? 7.858 -6.381 -27.686 1.00 86.88 147 SER A N 1
ATOM 1048 C CA . SER A 1 147 ? 7.917 -7.412 -26.650 1.00 86.88 147 SER A CA 1
ATOM 1049 C C . SER A 1 147 ? 8.516 -6.887 -25.344 1.00 86.88 147 SER A C 1
ATOM 1051 O O . SER A 1 147 ? 8.364 -7.529 -24.306 1.00 86.88 147 SER A O 1
ATOM 1053 N N . MET A 1 148 ? 9.155 -5.712 -25.365 1.00 84.00 148 MET A N 1
ATOM 1054 C CA . MET A 1 148 ? 9.651 -5.047 -24.162 1.00 84.00 148 MET A CA 1
ATOM 1055 C C . MET A 1 148 ? 8.570 -4.148 -23.558 1.00 84.00 148 MET A C 1
ATOM 1057 O O . MET A 1 148 ? 7.818 -3.475 -24.268 1.00 84.00 148 MET A O 1
ATOM 1061 N N . LYS A 1 149 ? 8.489 -4.133 -22.224 1.00 90.81 149 LYS A N 1
ATOM 1062 C CA . LYS A 1 149 ? 7.563 -3.280 -21.468 1.00 90.81 149 LYS A CA 1
ATOM 1063 C C . LYS A 1 149 ? 8.268 -2.008 -21.019 1.00 90.81 149 LYS A C 1
ATOM 1065 O O . LYS A 1 149 ? 9.401 -2.050 -20.550 1.00 90.81 149 LYS A O 1
ATOM 1070 N N . CYS A 1 150 ? 7.578 -0.876 -21.112 1.00 89.88 150 CYS A N 1
ATOM 1071 C CA . CYS A 1 150 ? 8.108 0.395 -20.641 1.00 89.88 150 CYS A CA 1
ATOM 1072 C C . CYS A 1 150 ? 8.282 0.402 -19.105 1.00 89.88 150 CYS A C 1
ATOM 1074 O O . CYS A 1 150 ? 7.310 0.116 -18.401 1.00 89.88 150 CYS A O 1
ATOM 1076 N N . PRO A 1 151 ? 9.438 0.832 -18.561 1.00 88.19 151 PRO A N 1
ATOM 1077 C CA . PRO A 1 151 ? 9.667 0.890 -17.114 1.00 88.19 151 PRO A CA 1
ATOM 1078 C C . PRO A 1 151 ? 8.830 1.957 -16.389 1.00 88.19 151 PRO A C 1
ATOM 1080 O O . PRO A 1 151 ? 8.699 1.896 -15.173 1.00 88.19 151 PRO A O 1
ATOM 1083 N N . LYS A 1 152 ? 8.257 2.937 -17.107 1.00 89.44 152 LYS A N 1
ATOM 1084 C CA . LYS A 1 152 ? 7.427 3.989 -16.493 1.00 89.44 152 LYS A CA 1
ATOM 1085 C C . LYS A 1 152 ? 5.936 3.661 -16.434 1.00 89.44 152 LYS A C 1
ATOM 1087 O O . LYS A 1 152 ? 5.261 4.125 -15.527 1.00 89.44 152 LYS A O 1
ATOM 1092 N N . CYS A 1 153 ? 5.402 2.936 -17.417 1.00 90.81 153 CYS A N 1
ATOM 1093 C CA . CYS A 1 153 ? 3.949 2.738 -17.546 1.00 90.81 153 CYS A CA 1
ATOM 1094 C C . CYS A 1 153 ? 3.522 1.313 -17.929 1.00 90.81 153 CYS A C 1
ATOM 1096 O O . CYS A 1 153 ? 2.330 1.050 -18.044 1.00 90.81 153 CYS A O 1
ATOM 1098 N N . GLY A 1 154 ? 4.460 0.393 -18.174 1.00 86.94 154 GLY A N 1
ATOM 1099 C CA . GLY A 1 154 ? 4.161 -1.003 -18.513 1.00 86.94 154 GLY A CA 1
ATOM 1100 C C . GLY A 1 154 ? 3.622 -1.254 -19.928 1.00 86.94 154 GLY A C 1
ATOM 1101 O O . GLY A 1 154 ? 3.431 -2.413 -20.294 1.00 86.94 154 GLY A O 1
ATOM 1102 N N . ALA A 1 155 ? 3.405 -0.210 -20.736 1.00 88.50 155 ALA A N 1
ATOM 1103 C CA . ALA A 1 155 ? 2.946 -0.340 -22.120 1.00 88.50 155 ALA A CA 1
ATOM 1104 C C . ALA A 1 155 ? 4.017 -0.979 -23.033 1.00 88.50 155 ALA A C 1
ATOM 1106 O O . ALA A 1 155 ? 5.213 -0.774 -22.784 1.00 88.50 155 ALA A O 1
ATOM 1107 N N . PRO A 1 156 ? 3.618 -1.724 -24.086 1.00 89.31 156 PRO A N 1
ATOM 1108 C CA . PRO A 1 156 ? 4.556 -2.284 -25.056 1.00 89.31 156 PRO A CA 1
ATOM 1109 C C . PRO A 1 156 ? 5.267 -1.158 -25.809 1.00 89.31 156 PRO A C 1
ATOM 1111 O O . PRO A 1 156 ? 4.649 -0.158 -26.186 1.00 89.31 156 PRO A O 1
ATOM 1114 N N . MET A 1 157 ? 6.577 -1.294 -25.998 1.00 89.56 157 MET A N 1
ATOM 1115 C CA . MET A 1 157 ? 7.360 -0.261 -26.670 1.00 89.56 157 MET A CA 1
ATOM 1116 C C . MET A 1 157 ? 7.232 -0.363 -28.192 1.00 89.56 157 MET A C 1
ATOM 1118 O O . MET A 1 157 ? 7.058 -1.438 -28.755 1.00 89.56 157 MET A O 1
ATOM 1122 N N . VAL A 1 158 ? 7.341 0.764 -28.886 1.00 89.50 158 VAL A N 1
ATOM 1123 C CA . VAL A 1 158 ? 7.330 0.815 -30.352 1.00 89.50 158 VAL A CA 1
ATOM 1124 C C . VAL A 1 158 ? 8.716 1.240 -30.815 1.00 89.50 158 VAL A C 1
ATOM 1126 O O . VAL A 1 158 ? 9.409 1.969 -30.112 1.00 89.50 158 VAL A O 1
ATOM 1129 N N . ARG A 1 159 ? 9.174 0.728 -31.956 1.00 80.94 159 ARG A N 1
ATOM 1130 C CA . ARG A 1 159 ? 10.440 1.172 -32.542 1.00 80.94 159 ARG A CA 1
ATOM 1131 C C . ARG A 1 159 ? 10.202 2.510 -33.245 1.00 80.94 159 ARG A C 1
ATOM 1133 O O . ARG A 1 159 ? 9.285 2.576 -34.061 1.00 80.94 159 ARG A O 1
ATOM 1140 N N . GLU A 1 160 ? 10.988 3.526 -32.898 1.00 78.56 160 GLU A N 1
ATOM 1141 C CA . GLU A 1 160 ? 11.040 4.804 -33.630 1.00 78.56 160 GLU A CA 1
ATOM 1142 C C . GLU A 1 160 ? 11.921 4.678 -34.883 1.00 78.56 160 GLU A C 1
ATOM 1144 O O . GLU A 1 160 ? 12.915 3.903 -34.843 1.00 78.56 160 GLU A O 1
#